Protein AF-A0A941M346-F1 (afdb_monomer)

Radius of gyration: 13.48 Å; Cα contacts (8 Å, |Δi|>4): 37; chains: 1; bounding box: 32×25×32 Å

Sequence (72 aa):
MSLRYEKVKKSPTVFLRLFGVTPHQFEKIIKEVAPLWDREVLGAYKRPGRDFKLSLEDMVLLLLVYYRSYVS

Solvent-accessible surface area (backbone atoms only — not comparable to full-atom values): 4381 Å² total; per-residue (Å²): 138,80,85,45,54,85,66,45,60,80,36,51,70,61,35,28,70,66,54,72,43,47,61,71,57,49,52,52,51,50,66,63,42,47,64,52,44,47,51,66,58,55,59,67,50,84,69,90,73,81,76,76,92,62,54,72,63,36,52,52,51,52,50,41,40,47,44,59,73,75,72,102

pLDDT: mean 87.15, std 10.24, range [44.12, 96.5]

Foldseek 3Di:
DQDALVVCLVPQVSLCVQQVDGNVVLVVVCVVVVVVCCVPPCVVDVDPDDDDPHDPSSVVSVVSNCCVVPPD

Structure (mmCIF, N/CA/C/O backbone):
data_AF-A0A941M346-F1
#
_entry.id   AF-A0A941M346-F1
#
loop_
_atom_site.group_PDB
_atom_site.id
_atom_site.type_symbol
_atom_site.label_atom_id
_atom_site.label_alt_id
_atom_site.label_comp_id
_atom_site.label_asym_id
_atom_site.label_entity_id
_atom_site.label_seq_id
_atom_site.pdbx_PDB_ins_code
_atom_site.Cartn_x
_atom_site.Cartn_y
_atom_site.Cartn_z
_atom_site.occupancy
_atom_site.B_iso_or_equiv
_atom_site.auth_seq_id
_atom_site.auth_comp_id
_atom_site.auth_asym_id
_atom_site.auth_atom_id
_atom_site.pdbx_PDB_model_num
ATOM 1 N N . MET A 1 1 ? -7.658 17.587 -2.991 1.00 44.12 1 MET A N 1
ATOM 2 C CA . MET A 1 1 ? -7.548 16.580 -1.911 1.00 44.12 1 MET A CA 1
ATOM 3 C C . MET A 1 1 ? -6.886 15.337 -2.487 1.00 44.12 1 MET A C 1
ATOM 5 O O . MET A 1 1 ? -7.479 14.710 -3.347 1.00 44.12 1 MET A O 1
ATOM 9 N N . SER A 1 2 ? -5.646 15.028 -2.103 1.00 64.38 2 SER A N 1
ATOM 10 C CA . SER A 1 2 ? -4.982 13.776 -2.500 1.00 64.38 2 SER A CA 1
ATOM 11 C C . SER A 1 2 ? -5.137 12.792 -1.344 1.00 64.38 2 SER A C 1
ATOM 13 O O . SER A 1 2 ? -4.770 13.118 -0.212 1.00 64.38 2 SER A O 1
ATOM 15 N N . LEU A 1 3 ? -5.751 11.641 -1.621 1.00 74.19 3 LEU A N 1
ATOM 16 C CA . LEU A 1 3 ? -5.836 10.521 -0.691 1.00 74.19 3 LEU A CA 1
ATOM 17 C C . LEU A 1 3 ? -4.414 9.972 -0.527 1.00 74.19 3 LEU A C 1
ATOM 19 O O . LEU A 1 3 ? -3.830 9.528 -1.508 1.00 74.19 3 LEU A O 1
ATOM 23 N N . ARG A 1 4 ? -3.844 10.108 0.674 1.00 87.44 4 ARG A N 1
ATOM 24 C CA . ARG A 1 4 ? -2.483 9.654 0.986 1.00 87.44 4 ARG A CA 1
ATOM 25 C C . ARG A 1 4 ? -2.504 8.696 2.157 1.00 87.44 4 ARG A C 1
ATOM 27 O O . ARG A 1 4 ? -3.068 9.044 3.202 1.00 87.44 4 ARG A O 1
ATOM 34 N N . TYR A 1 5 ? -1.831 7.563 2.020 1.00 88.69 5 TYR A N 1
ATOM 35 C CA . TYR A 1 5 ? -1.741 6.537 3.051 1.00 88.69 5 TYR A CA 1
ATOM 36 C C . TYR A 1 5 ? -1.309 7.112 4.402 1.00 88.69 5 TYR A C 1
ATOM 38 O O . TYR A 1 5 ? -1.991 6.910 5.408 1.00 88.69 5 TYR A O 1
ATOM 46 N N . GLU A 1 6 ? -0.261 7.937 4.415 1.00 88.06 6 GLU A N 1
ATOM 47 C CA . GLU A 1 6 ? 0.287 8.533 5.641 1.00 88.06 6 GLU A CA 1
ATOM 48 C C . GLU A 1 6 ? -0.723 9.356 6.449 1.00 88.06 6 GLU A C 1
ATOM 50 O O . GLU A 1 6 ? -0.622 9.464 7.674 1.00 88.06 6 GLU A O 1
ATOM 55 N N . LYS A 1 7 ? -1.706 9.961 5.774 1.00 88.56 7 LYS A N 1
ATOM 56 C CA . LYS A 1 7 ? -2.745 10.755 6.434 1.00 88.56 7 LYS A CA 1
ATOM 57 C C . LYS A 1 7 ? -3.856 9.864 6.967 1.00 88.56 7 LYS A C 1
ATOM 59 O O . LYS A 1 7 ? -4.270 10.040 8.109 1.00 88.56 7 LYS A O 1
ATOM 64 N N . VAL A 1 8 ? -4.323 8.909 6.163 1.00 88.12 8 VAL A N 1
ATOM 65 C CA . VAL A 1 8 ? -5.495 8.092 6.516 1.00 88.12 8 VAL A CA 1
ATOM 66 C C . VAL A 1 8 ? -5.146 7.009 7.539 1.00 88.12 8 VAL A C 1
ATOM 68 O O . VAL A 1 8 ? -5.979 6.675 8.379 1.00 88.12 8 VAL A O 1
ATOM 71 N N . LYS A 1 9 ? -3.893 6.532 7.563 1.00 89.50 9 LYS A N 1
ATOM 72 C CA . LYS A 1 9 ? -3.390 5.588 8.576 1.00 89.50 9 LYS A CA 1
ATOM 73 C C . LYS A 1 9 ? -3.595 6.087 10.013 1.00 89.50 9 LYS A C 1
ATOM 75 O O . LYS A 1 9 ? -3.834 5.284 10.910 1.00 89.50 9 LYS A O 1
ATOM 80 N N . LYS A 1 10 ? -3.544 7.406 10.237 1.00 90.44 10 LYS A N 1
ATOM 81 C CA . LYS A 1 10 ? -3.732 8.031 11.561 1.00 90.44 10 LYS A CA 1
ATOM 82 C C . LYS A 1 10 ? -5.152 7.880 12.111 1.00 90.44 10 LYS A C 1
ATOM 84 O O . LYS A 1 10 ? -5.385 8.170 13.279 1.00 90.44 10 LYS A O 1
ATOM 89 N N . SER A 1 11 ? -6.107 7.442 11.292 1.00 90.69 11 SER A N 1
ATOM 90 C CA . SER A 1 11 ? -7.507 7.259 11.675 1.00 90.69 11 SER A CA 1
ATOM 91 C C . SER A 1 11 ? -7.966 5.832 11.355 1.00 90.69 11 SER A C 1
ATOM 93 O O . SER A 1 11 ? -8.645 5.621 10.349 1.00 90.69 11 SER A O 1
ATOM 95 N N . PRO A 1 12 ? -7.634 4.840 12.206 1.00 89.81 12 PRO A N 1
ATOM 96 C CA . PRO A 1 12 ? -7.885 3.422 11.932 1.00 89.81 12 PRO A CA 1
ATOM 97 C C . PRO A 1 12 ? -9.353 3.091 11.642 1.00 89.81 12 PRO A C 1
ATOM 99 O O . PRO A 1 12 ? -9.640 2.294 10.753 1.00 89.81 12 PRO A O 1
ATOM 102 N N . THR A 1 13 ? -10.290 3.742 12.337 1.00 91.75 13 THR A N 1
ATOM 103 C CA . THR A 1 13 ? -11.735 3.538 12.144 1.00 91.75 13 THR A CA 1
ATOM 104 C C . THR A 1 13 ? -12.204 4.008 10.767 1.00 91.75 13 THR A C 1
ATOM 106 O O . THR A 1 13 ? -12.971 3.322 10.095 1.00 91.75 13 THR A O 1
ATOM 109 N N . VAL A 1 14 ? -11.714 5.169 10.321 1.00 89.38 14 VAL A N 1
ATOM 110 C CA . VAL A 1 14 ? -12.016 5.712 8.986 1.00 89.38 14 VAL A CA 1
ATOM 111 C C . VAL A 1 14 ? -11.372 4.839 7.913 1.00 89.38 14 VAL A C 1
ATOM 113 O O . VAL A 1 14 ? -12.011 4.519 6.915 1.00 89.38 14 VAL A O 1
A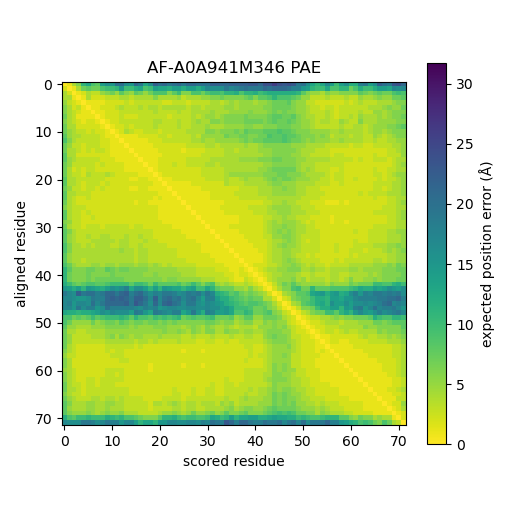TOM 116 N N . PHE A 1 15 ? -10.135 4.402 8.150 1.00 92.38 15 PHE A N 1
ATOM 117 C CA . PHE A 1 15 ? -9.397 3.520 7.255 1.00 92.38 15 PHE A CA 1
ATOM 118 C C . PHE A 1 15 ? -10.141 2.195 7.027 1.00 92.38 15 PHE A C 1
ATOM 120 O O . PHE A 1 15 ? -10.416 1.832 5.885 1.00 92.38 15 PHE A O 1
ATOM 127 N N . LEU A 1 16 ? -10.562 1.522 8.103 1.00 92.75 16 LEU A N 1
ATOM 128 C CA . LEU A 1 16 ? -11.325 0.276 8.014 1.00 92.75 16 LEU A CA 1
ATOM 129 C C . LEU A 1 16 ? -12.644 0.463 7.255 1.00 92.75 16 LEU A C 1
ATOM 131 O O . LEU A 1 16 ? -12.994 -0.359 6.410 1.00 92.75 16 LEU A O 1
ATOM 135 N N . ARG A 1 17 ? -13.366 1.558 7.517 1.00 90.25 17 ARG A N 1
ATOM 136 C CA . ARG A 1 17 ? -14.637 1.847 6.842 1.00 90.25 17 ARG A CA 1
ATOM 137 C C . ARG A 1 17 ? -14.459 2.054 5.337 1.00 90.25 17 ARG A C 1
ATOM 139 O O . ARG A 1 17 ? -15.266 1.544 4.568 1.00 90.25 17 ARG A O 1
ATOM 146 N N . LEU A 1 18 ? -13.426 2.789 4.927 1.00 89.12 18 LEU A N 1
ATOM 147 C CA . LEU A 1 18 ? -13.185 3.119 3.520 1.00 89.12 18 LEU A CA 1
ATOM 148 C C . LEU A 1 18 ? -12.602 1.943 2.732 1.00 89.12 18 LEU A C 1
ATOM 150 O O . LEU A 1 18 ? -13.069 1.657 1.634 1.00 89.12 18 LEU A O 1
ATOM 154 N N . PHE A 1 19 ? -11.604 1.252 3.284 1.00 91.19 19 PHE A N 1
ATOM 155 C CA . PHE A 1 19 ? -10.833 0.250 2.539 1.00 91.19 19 PHE A CA 1
ATOM 156 C C . PHE A 1 19 ? -11.201 -1.194 2.893 1.00 91.19 1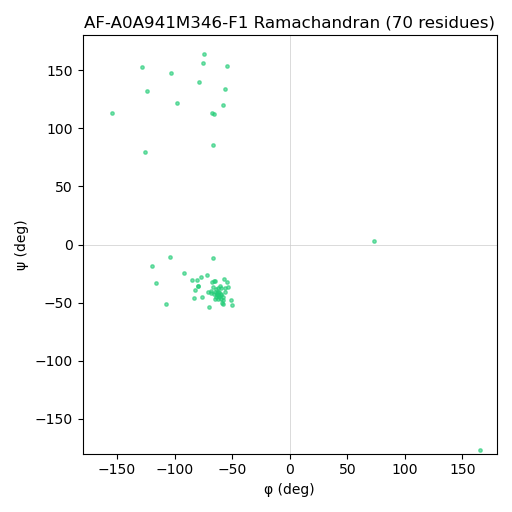9 PHE A C 1
ATOM 158 O O . PHE A 1 19 ? -10.776 -2.114 2.207 1.00 91.19 19 PHE A O 1
ATOM 165 N N . GLY A 1 20 ? -11.992 -1.422 3.948 1.00 90.56 20 GLY A N 1
ATOM 166 C CA . GLY A 1 20 ? -12.400 -2.767 4.377 1.00 90.56 20 GLY A CA 1
ATOM 167 C C . GLY A 1 20 ? -11.303 -3.593 5.048 1.00 90.56 20 GLY A C 1
ATOM 168 O O . GLY A 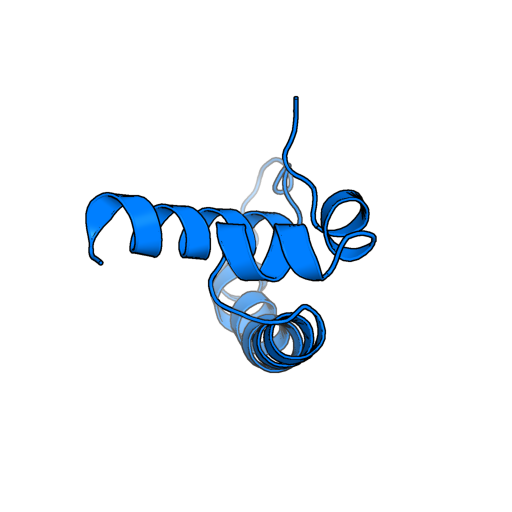1 20 ? -11.553 -4.730 5.431 1.00 90.56 20 GLY A O 1
ATOM 169 N N . VAL A 1 21 ? -10.114 -3.021 5.233 1.00 93.25 21 VAL A N 1
ATOM 170 C CA . VAL A 1 21 ? -8.970 -3.654 5.895 1.00 93.25 21 VAL A CA 1
ATOM 171 C C . VAL A 1 21 ? -8.429 -2.742 6.986 1.00 93.25 21 VAL A C 1
ATOM 173 O O . VAL A 1 21 ? -8.556 -1.521 6.917 1.00 93.25 21 VAL A O 1
ATOM 176 N N . THR A 1 22 ? -7.816 -3.322 8.013 1.00 94.25 22 THR A N 1
ATOM 177 C CA . THR A 1 22 ? -7.122 -2.540 9.045 1.00 94.25 22 THR A CA 1
ATOM 178 C C . THR A 1 22 ? -5.782 -2.010 8.520 1.00 94.25 22 THR A C 1
ATOM 180 O O . THR A 1 22 ? -5.187 -2.632 7.636 1.00 94.25 22 THR A O 1
ATOM 183 N N . PRO A 1 23 ? -5.237 -0.917 9.090 1.00 93.81 23 PRO A N 1
ATOM 184 C CA . PRO A 1 23 ? -3.905 -0.436 8.718 1.00 93.81 23 PRO A CA 1
ATOM 185 C C . PRO A 1 23 ? -2.818 -1.514 8.832 1.00 93.81 23 PRO A C 1
ATOM 187 O O . PRO A 1 23 ? -1.944 -1.603 7.980 1.00 93.81 23 PRO A O 1
ATOM 190 N N . HIS A 1 24 ? -2.903 -2.385 9.842 1.00 94.06 24 HIS A N 1
ATOM 191 C CA .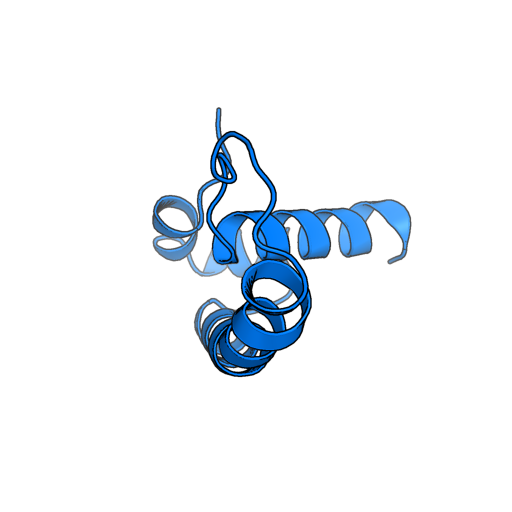 HIS A 1 24 ? -1.940 -3.471 10.030 1.00 94.06 24 HIS A CA 1
ATOM 192 C C . HIS A 1 24 ? -2.029 -4.551 8.939 1.00 94.06 24 HIS A C 1
ATOM 194 O O . HIS A 1 24 ? -1.008 -5.043 8.465 1.00 94.06 24 HIS A O 1
ATOM 200 N N . GLN A 1 25 ? -3.242 -4.920 8.514 1.00 94.69 25 GLN A N 1
ATOM 201 C CA . GLN A 1 25 ? -3.425 -5.834 7.380 1.00 94.69 25 GLN A CA 1
ATOM 202 C C . GLN A 1 25 ? -2.926 -5.205 6.081 1.00 94.69 25 GLN A C 1
ATOM 204 O O . GLN A 1 25 ? -2.258 -5.871 5.297 1.00 94.69 25 GLN A O 1
ATOM 209 N N . PHE A 1 26 ? -3.192 -3.914 5.885 1.00 95.44 26 PHE A N 1
ATOM 210 C CA . PHE A 1 26 ? -2.690 -3.178 4.733 1.00 95.44 26 PHE A CA 1
ATOM 211 C C . PHE A 1 26 ? -1.155 -3.169 4.678 1.00 95.44 26 PHE A C 1
ATOM 213 O O . PHE A 1 26 ? -0.581 -3.452 3.633 1.00 95.44 26 PHE A O 1
ATOM 220 N N . GLU A 1 27 ? -0.470 -2.947 5.803 1.00 95.19 27 GLU A N 1
ATOM 221 C CA . GLU A 1 27 ? 0.997 -3.037 5.860 1.00 95.19 27 GLU A CA 1
ATOM 222 C C . 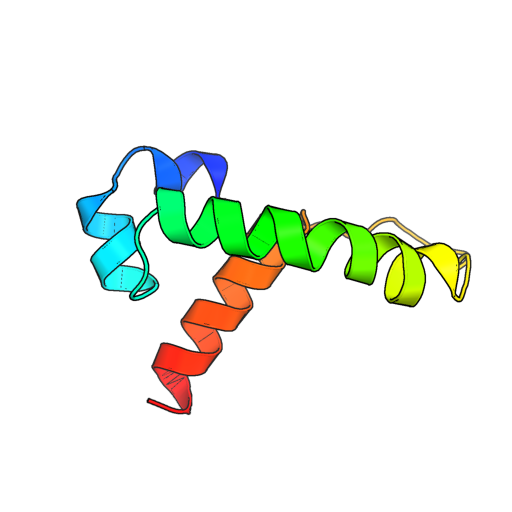GLU A 1 27 ? 1.532 -4.420 5.479 1.00 95.19 27 GLU A C 1
ATOM 224 O O . GLU A 1 27 ? 2.573 -4.509 4.831 1.00 95.19 27 GLU A O 1
ATOM 229 N N . LYS A 1 28 ? 0.839 -5.500 5.864 1.00 96.50 28 LYS A N 1
ATOM 230 C CA . LYS A 1 28 ? 1.213 -6.861 5.451 1.00 96.50 28 LYS A CA 1
ATOM 231 C C . LYS A 1 28 ? 1.087 -7.038 3.941 1.00 96.50 28 LYS A C 1
ATOM 233 O O . LYS A 1 28 ? 2.029 -7.518 3.322 1.00 96.50 28 LYS A O 1
ATOM 238 N N . ILE A 1 29 ? -0.014 -6.564 3.354 1.00 95.06 29 ILE A N 1
ATOM 239 C CA . ILE A 1 29 ? -0.223 -6.587 1.900 1.00 95.06 29 ILE A CA 1
ATOM 240 C C . ILE A 1 29 ? 0.908 -5.837 1.190 1.00 95.06 29 ILE A C 1
ATOM 242 O O . ILE A 1 29 ? 1.514 -6.370 0.269 1.00 95.06 29 ILE A O 1
ATOM 246 N N . ILE A 1 30 ? 1.252 -4.628 1.644 1.00 96.31 30 ILE A N 1
ATOM 247 C CA . ILE A 1 30 ? 2.339 -3.848 1.035 1.00 96.31 30 ILE A CA 1
ATOM 248 C C . ILE A 1 30 ? 3.684 -4.569 1.141 1.00 96.31 30 ILE A C 1
ATOM 250 O O . ILE A 1 30 ? 4.429 -4.585 0.166 1.00 96.31 30 ILE A O 1
ATOM 254 N N . LYS A 1 31 ? 3.990 -5.206 2.278 1.00 96.44 31 LYS A N 1
ATOM 255 C CA . LYS A 1 31 ? 5.232 -5.981 2.438 1.00 96.44 31 LYS A CA 1
ATOM 256 C C . LYS A 1 31 ? 5.348 -7.135 1.444 1.00 96.44 31 LYS A C 1
ATOM 258 O O . LYS A 1 31 ? 6.453 -7.426 1.001 1.00 96.44 31 LYS A O 1
ATOM 263 N N . GLU A 1 32 ? 4.237 -7.777 1.101 1.00 95.62 32 GLU A N 1
ATOM 264 C CA . GLU A 1 32 ? 4.212 -8.868 0.121 1.00 95.62 32 GLU A CA 1
ATOM 265 C C . GLU A 1 32 ? 4.235 -8.350 -1.325 1.00 95.62 32 GLU A C 1
ATOM 267 O O . GLU A 1 32 ? 4.884 -8.940 -2.187 1.00 95.62 32 GLU A O 1
ATOM 272 N N . VAL A 1 33 ? 3.576 -7.219 -1.593 1.00 94.88 33 VAL A N 1
ATOM 273 C CA . VAL A 1 33 ? 3.456 -6.639 -2.940 1.00 94.88 33 VAL A CA 1
ATOM 274 C C . VAL A 1 33 ? 4.710 -5.873 -3.364 1.00 94.88 33 VAL A C 1
ATOM 276 O O . VAL A 1 33 ? 5.075 -5.931 -4.535 1.00 94.88 33 VAL A O 1
ATOM 279 N N . ALA A 1 34 ? 5.391 -5.183 -2.447 1.00 94.19 34 ALA A N 1
ATOM 280 C CA . ALA A 1 34 ? 6.586 -4.389 -2.743 1.00 94.19 34 ALA A CA 1
ATOM 281 C C . ALA A 1 34 ? 7.670 -5.146 -3.543 1.00 94.19 34 ALA A C 1
ATOM 283 O O . ALA A 1 34 ? 8.045 -4.656 -4.608 1.00 94.19 34 ALA A O 1
ATOM 284 N N . PRO A 1 35 ? 8.128 -6.352 -3.140 1.00 94.44 35 PRO A N 1
ATOM 285 C CA . PRO A 1 35 ? 9.149 -7.068 -3.909 1.00 94.44 35 PRO A CA 1
ATOM 286 C C . PRO A 1 35 ? 8.661 -7.497 -5.301 1.00 94.44 35 PRO A C 1
ATOM 288 O O . PRO A 1 35 ? 9.450 -7.545 -6.245 1.00 94.44 35 PRO A O 1
ATOM 291 N N . LEU A 1 36 ? 7.366 -7.794 -5.450 1.00 93.25 36 LEU A N 1
ATOM 292 C CA . LEU A 1 36 ? 6.770 -8.133 -6.744 1.00 93.25 36 LEU A CA 1
ATOM 293 C C . LEU A 1 36 ? 6.690 -6.903 -7.652 1.00 93.25 36 LEU A C 1
ATOM 295 O O . LEU A 1 36 ? 6.991 -6.998 -8.838 1.00 93.25 36 LEU A O 1
ATOM 299 N N . TRP A 1 37 ? 6.336 -5.743 -7.096 1.00 90.88 37 TRP A N 1
ATOM 300 C CA . TRP A 1 37 ? 6.308 -4.472 -7.816 1.00 90.88 37 TRP A CA 1
ATOM 301 C C . TRP A 1 37 ? 7.696 -4.080 -8.324 1.00 90.88 37 TRP A C 1
ATOM 303 O O . TRP A 1 37 ? 7.865 -3.747 -9.500 1.00 90.88 37 TRP A O 1
ATOM 313 N N . ASP A 1 38 ? 8.704 -4.182 -7.461 1.00 89.31 38 ASP A N 1
ATOM 314 C CA . ASP A 1 38 ? 10.079 -3.860 -7.827 1.00 89.31 38 ASP A CA 1
ATOM 315 C C . ASP A 1 38 ? 10.595 -4.786 -8.928 1.00 89.31 38 ASP A C 1
ATOM 317 O O . ASP A 1 38 ? 11.222 -4.321 -9.878 1.00 89.31 38 ASP A O 1
ATOM 321 N N . ARG A 1 39 ? 10.291 -6.086 -8.854 1.00 90.25 39 ARG A N 1
ATOM 322 C CA . ARG A 1 39 ? 10.717 -7.065 -9.858 1.00 90.25 39 ARG A CA 1
ATOM 323 C C . ARG A 1 39 ? 9.989 -6.895 -11.193 1.00 90.25 39 ARG A C 1
ATOM 325 O O . ARG A 1 39 ? 10.634 -6.796 -12.234 1.00 90.25 39 ARG A O 1
ATOM 332 N N . GLU A 1 40 ? 8.662 -6.883 -11.164 1.00 88.06 40 GLU A N 1
ATOM 333 C CA . GLU A 1 40 ? 7.824 -7.035 -12.361 1.00 88.06 40 GLU A CA 1
ATOM 334 C C . GLU A 1 40 ? 7.456 -5.694 -13.009 1.00 88.06 40 GLU A C 1
ATOM 336 O O . GLU A 1 40 ? 7.181 -5.643 -14.205 1.00 88.06 40 GLU A O 1
ATOM 341 N N . VAL A 1 41 ? 7.456 -4.590 -12.251 1.00 85.44 41 VAL A N 1
ATOM 342 C CA . VAL A 1 41 ? 7.051 -3.272 -12.768 1.00 85.44 41 VAL A CA 1
ATOM 343 C C . VAL A 1 41 ? 8.243 -2.346 -12.948 1.00 85.44 41 VAL A C 1
ATOM 345 O O . VAL A 1 41 ? 8.411 -1.780 -14.029 1.00 85.44 41 VAL A O 1
ATOM 348 N N . LEU A 1 42 ? 9.078 -2.189 -11.918 1.00 84.31 42 LEU A N 1
ATOM 349 C CA . LEU A 1 42 ? 10.252 -1.312 -11.999 1.00 84.31 42 LEU A CA 1
ATOM 350 C C . LEU A 1 42 ? 11.445 -2.002 -12.678 1.00 84.31 42 LEU A C 1
ATOM 352 O O . LEU A 1 42 ? 12.157 -1.3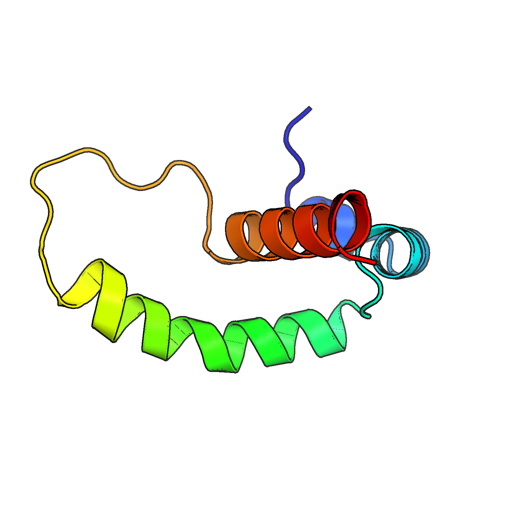77 -13.465 1.00 84.31 42 LEU A O 1
ATOM 356 N N . GLY A 1 43 ? 11.654 -3.287 -12.390 1.00 78.69 43 GLY A N 1
ATOM 357 C CA . GLY A 1 43 ? 12.787 -4.079 -12.865 1.00 78.69 43 GLY A CA 1
ATOM 358 C C . GLY A 1 43 ? 12.633 -4.604 -14.290 1.00 78.69 43 GLY A C 1
ATOM 359 O O . GLY A 1 43 ? 13.629 -4.716 -15.003 1.00 78.69 43 GLY A O 1
ATOM 360 N N . ALA A 1 44 ? 11.403 -4.873 -14.734 1.00 72.56 44 ALA A N 1
ATOM 361 C CA . ALA A 1 44 ? 11.144 -5.449 -16.055 1.00 72.56 44 ALA A CA 1
ATOM 362 C C . ALA A 1 44 ? 11.483 -4.497 -17.215 1.00 72.56 44 ALA A C 1
ATOM 364 O O . ALA A 1 44 ? 11.897 -4.941 -18.285 1.00 72.56 44 ALA A O 1
ATOM 365 N N . TYR A 1 45 ? 11.327 -3.184 -17.027 1.00 64.81 45 TYR A N 1
ATOM 366 C CA . TYR A 1 45 ? 11.675 -2.195 -18.044 1.00 64.81 45 TYR A CA 1
ATOM 367 C C . TYR A 1 45 ? 11.991 -0.851 -17.386 1.00 64.81 45 TYR A C 1
ATOM 369 O O . TYR A 1 45 ? 11.097 -0.187 -16.857 1.00 64.81 45 TYR A O 1
ATOM 377 N N . LYS A 1 46 ? 13.258 -0.412 -17.467 1.00 66.44 46 LYS A N 1
ATOM 378 C CA . LYS A 1 46 ? 13.654 0.961 -17.119 1.00 66.44 46 LYS A CA 1
ATOM 379 C C . LYS A 1 46 ? 13.022 1.919 -18.125 1.00 66.44 46 LYS A C 1
ATOM 381 O O . LYS A 1 46 ? 13.627 2.255 -19.141 1.00 66.44 46 LYS A O 1
ATOM 386 N N . ARG A 1 47 ? 11.779 2.319 -17.858 1.00 65.62 47 ARG A N 1
ATOM 387 C CA . ARG A 1 47 ? 11.043 3.273 -18.688 1.00 65.62 47 ARG A CA 1
ATOM 388 C C . ARG A 1 47 ? 11.841 4.577 -18.756 1.00 65.62 47 ARG A C 1
ATOM 390 O O . ARG A 1 47 ? 12.055 5.184 -17.708 1.00 65.62 47 ARG A O 1
ATOM 397 N N . PRO A 1 48 ? 12.256 5.043 -19.947 1.00 64.25 48 PRO A N 1
ATOM 398 C CA . PRO A 1 48 ? 12.691 6.422 -20.087 1.00 64.25 48 PRO A CA 1
ATOM 399 C C . PRO A 1 48 ? 11.462 7.307 -19.848 1.00 64.25 48 PRO A C 1
ATOM 401 O O . PRO A 1 48 ? 10.490 7.253 -20.601 1.00 64.25 48 PRO A O 1
ATOM 404 N N . GLY A 1 49 ? 11.447 8.060 -18.750 1.00 72.75 49 GLY A N 1
ATOM 405 C CA . GLY A 1 49 ? 10.276 8.847 -18.378 1.00 72.75 49 GLY A CA 1
ATOM 406 C C . GLY A 1 49 ? 10.298 9.346 -16.940 1.00 72.75 49 GLY A C 1
ATOM 407 O O . GLY A 1 49 ? 11.267 9.165 -16.210 1.00 72.75 49 GLY A O 1
ATOM 408 N N . ARG A 1 50 ? 9.209 10.016 -16.555 1.00 77.75 50 ARG A N 1
ATOM 409 C CA . ARG A 1 50 ? 9.009 10.557 -15.209 1.00 77.75 50 ARG A CA 1
ATOM 410 C C . ARG A 1 50 ? 8.587 9.450 -14.250 1.00 77.75 50 ARG A C 1
ATOM 412 O O . ARG A 1 50 ? 7.723 8.643 -14.593 1.00 77.75 50 ARG A O 1
ATOM 419 N N . ASP A 1 51 ? 9.123 9.500 -13.037 1.00 81.75 51 ASP A N 1
ATOM 420 C CA . ASP A 1 51 ? 8.701 8.630 -11.944 1.00 81.75 51 ASP A CA 1
ATOM 421 C C . ASP A 1 51 ? 7.195 8.716 -11.687 1.00 81.75 51 ASP A C 1
ATOM 423 O O . ASP A 1 51 ? 6.532 9.737 -11.930 1.00 81.75 51 ASP A O 1
ATOM 427 N N . PHE A 1 52 ? 6.652 7.629 -11.145 1.00 8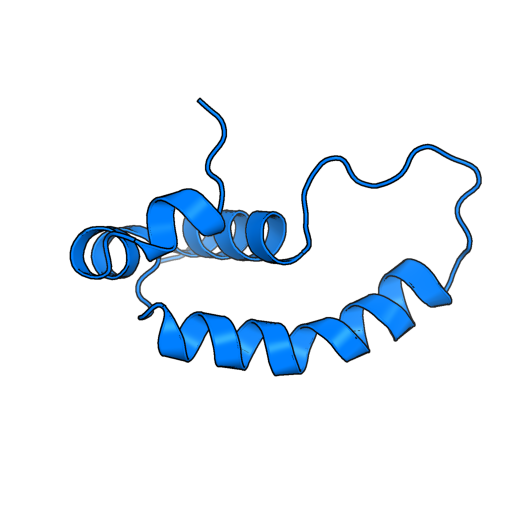3.56 52 PHE A N 1
ATOM 428 C CA . PHE A 1 52 ? 5.275 7.612 -10.689 1.00 83.56 52 PHE A CA 1
ATOM 429 C C . PHE A 1 52 ? 5.037 8.721 -9.660 1.00 83.56 52 PHE A C 1
ATOM 431 O O . PHE A 1 52 ? 5.799 8.917 -8.719 1.00 83.56 52 PHE A O 1
ATOM 438 N N . LYS A 1 53 ? 3.936 9.457 -9.835 1.00 86.00 53 LYS A N 1
ATOM 439 C CA . LYS A 1 53 ? 3.558 10.547 -8.924 1.00 86.00 53 LYS A CA 1
ATOM 440 C C . LYS A 1 53 ? 3.053 10.042 -7.567 1.00 86.00 53 LYS A C 1
ATOM 442 O O . LYS A 1 53 ? 3.083 10.791 -6.594 1.00 86.00 53 LYS A O 1
ATOM 447 N N . LEU A 1 54 ? 2.517 8.824 -7.538 1.00 88.94 54 LEU A N 1
ATOM 448 C CA . LEU A 1 54 ? 1.969 8.176 -6.351 1.00 88.94 54 LEU A CA 1
ATOM 449 C C . LEU A 1 54 ? 2.963 7.138 -5.840 1.00 88.94 54 LEU A C 1
ATOM 451 O O . LEU A 1 54 ? 3.660 6.518 -6.642 1.00 88.94 54 LEU A O 1
ATOM 455 N N . SER A 1 55 ? 2.995 6.941 -4.526 1.00 90.94 55 SER A N 1
ATOM 456 C CA . SER A 1 55 ? 3.709 5.810 -3.944 1.00 90.94 55 SER A CA 1
ATOM 457 C C . SER A 1 55 ? 2.929 4.511 -4.173 1.00 90.94 55 SER A C 1
ATOM 459 O O . SER A 1 55 ? 1.736 4.539 -4.497 1.00 90.94 55 SER A O 1
ATOM 461 N N . LEU A 1 56 ? 3.594 3.367 -3.998 1.00 91.81 56 LEU A N 1
ATOM 462 C CA . LEU A 1 56 ? 2.955 2.057 -4.127 1.00 91.81 56 LEU A CA 1
ATOM 463 C C . LEU A 1 56 ? 1.751 1.929 -3.181 1.00 91.81 56 LEU A C 1
ATOM 465 O O . LEU A 1 56 ? 0.695 1.445 -3.581 1.00 91.81 56 LEU A O 1
ATOM 469 N N . GLU A 1 57 ? 1.875 2.422 -1.950 1.00 93.81 57 GLU A N 1
ATOM 470 C CA . GLU A 1 57 ? 0.804 2.395 -0.955 1.00 93.81 57 GLU A CA 1
ATOM 471 C C . GLU A 1 57 ? -0.420 3.182 -1.422 1.00 93.81 57 GLU A C 1
ATOM 473 O O . GLU A 1 57 ? -1.545 2.693 -1.326 1.00 93.81 57 GLU A O 1
ATOM 478 N N . ASP A 1 58 ? -0.213 4.380 -1.970 1.00 93.31 58 ASP A N 1
ATOM 479 C CA . ASP A 1 58 ? -1.303 5.209 -2.482 1.00 93.31 58 ASP A CA 1
ATOM 480 C C . ASP A 1 58 ? -2.006 4.532 -3.671 1.00 93.31 58 ASP A C 1
ATOM 482 O O . ASP A 1 58 ? -3.235 4.572 -3.766 1.00 93.31 58 ASP A O 1
ATOM 486 N N . MET A 1 59 ? -1.255 3.859 -4.551 1.00 92.94 59 MET A N 1
ATOM 487 C CA . MET A 1 59 ? -1.832 3.093 -5.661 1.00 92.94 59 MET A CA 1
ATOM 488 C C . MET A 1 59 ? -2.674 1.911 -5.171 1.00 92.94 59 MET A C 1
ATOM 490 O O . MET A 1 59 ? -3.804 1.733 -5.629 1.00 92.94 59 MET A O 1
ATOM 494 N N . VAL A 1 60 ? -2.160 1.122 -4.223 1.00 93.75 60 VAL A N 1
ATOM 495 C CA . VAL A 1 60 ? -2.881 -0.038 -3.674 1.00 93.75 60 VAL A CA 1
ATOM 496 C C . VAL A 1 60 ? -4.118 0.409 -2.890 1.00 93.75 60 VAL A C 1
ATOM 498 O O . VAL A 1 60 ? -5.166 -0.223 -2.997 1.00 93.75 60 VAL A O 1
ATOM 501 N N . LEU A 1 61 ? -4.062 1.530 -2.162 1.00 93.00 61 LEU A N 1
ATOM 502 C CA . LEU A 1 61 ? -5.255 2.102 -1.525 1.00 93.00 61 LEU A CA 1
ATOM 503 C C . LEU A 1 61 ? -6.339 2.449 -2.538 1.00 93.00 61 LEU A C 1
ATOM 505 O O . LEU A 1 61 ? -7.502 2.108 -2.328 1.00 93.00 61 LEU A O 1
ATOM 509 N N . LEU A 1 62 ? -5.973 3.123 -3.630 1.00 91.88 62 LEU A N 1
ATOM 510 C CA . LEU A 1 62 ? -6.922 3.466 -4.687 1.00 91.88 62 LEU A CA 1
ATOM 511 C C . LEU A 1 62 ? -7.514 2.212 -5.336 1.00 91.88 62 LEU A C 1
ATOM 513 O O . LEU A 1 62 ? -8.713 2.188 -5.612 1.00 91.88 62 LEU A O 1
ATOM 517 N N . LEU A 1 63 ? -6.712 1.159 -5.507 1.00 92.75 63 LEU A N 1
ATOM 518 C CA . LEU A 1 63 ? -7.187 -0.136 -5.987 1.00 92.75 63 LEU A CA 1
ATOM 519 C C . LEU A 1 63 ? -8.232 -0.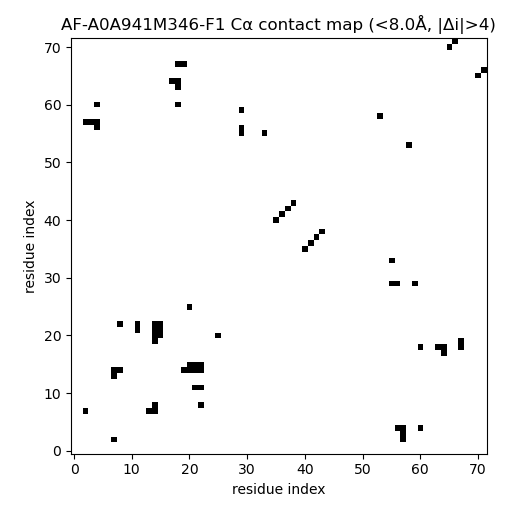746 -5.038 1.00 92.75 63 LEU A C 1
ATOM 521 O O . LEU A 1 63 ? -9.279 -1.196 -5.497 1.00 92.75 63 LEU A O 1
ATOM 525 N N . LEU A 1 64 ? -8.002 -0.714 -3.722 1.00 92.69 64 LEU A N 1
ATOM 526 C CA . LEU A 1 64 ? -8.973 -1.209 -2.736 1.00 92.69 64 LEU A CA 1
ATOM 527 C C . LEU A 1 64 ? -10.287 -0.415 -2.766 1.00 92.69 64 LEU A C 1
ATOM 529 O O . LEU A 1 64 ? -11.365 -1.009 -2.698 1.00 92.69 64 LEU A O 1
ATOM 533 N N . VAL A 1 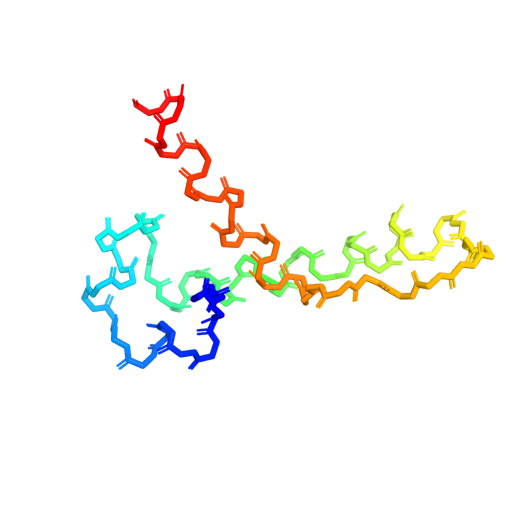65 ? -10.217 0.914 -2.913 1.00 91.69 65 VAL A N 1
ATOM 534 C CA . VAL A 1 65 ? -11.420 1.752 -3.078 1.00 91.69 65 VAL A CA 1
ATOM 535 C C . VAL A 1 65 ? -12.163 1.379 -4.352 1.00 91.69 65 VAL A C 1
ATOM 537 O O . VAL A 1 65 ? -13.387 1.262 -4.326 1.00 91.69 65 VAL A O 1
ATOM 540 N N . TYR A 1 66 ? -11.437 1.181 -5.454 1.00 92.50 66 TYR A N 1
ATOM 541 C CA . TYR A 1 66 ? -12.021 0.776 -6.726 1.00 92.50 66 TYR A CA 1
ATOM 542 C C . TYR A 1 66 ? -12.777 -0.551 -6.584 1.00 92.50 66 TYR A C 1
ATOM 544 O O . TYR A 1 66 ? -13.964 -0.606 -6.898 1.00 92.50 66 TYR A O 1
ATOM 552 N N . TYR A 1 67 ? -12.152 -1.582 -6.010 1.00 91.50 67 TYR A N 1
ATOM 553 C CA . TYR A 1 67 ? -12.816 -2.869 -5.782 1.00 91.50 67 TYR A CA 1
ATOM 554 C C . TYR A 1 67 ? -14.072 -2.741 -4.913 1.00 91.50 67 TYR A C 1
ATOM 556 O O . TYR A 1 67 ? -15.117 -3.279 -5.275 1.00 91.50 67 TYR A O 1
ATOM 564 N N . ARG A 1 68 ? -14.022 -1.983 -3.811 1.00 89.00 68 ARG A N 1
ATOM 565 C CA . ARG A 1 68 ? -15.218 -1.773 -2.977 1.00 89.00 68 ARG A CA 1
ATOM 566 C C . ARG A 1 68 ? -16.324 -0.991 -3.672 1.00 89.00 68 ARG A C 1
ATOM 568 O O . ARG A 1 68 ? -17.480 -1.188 -3.328 1.00 89.00 68 ARG A O 1
ATOM 575 N N . SER A 1 69 ? -15.975 -0.077 -4.572 1.00 89.69 69 SER A N 1
ATOM 576 C CA . SER A 1 69 ? -16.957 0.806 -5.209 1.00 89.69 69 SER A CA 1
ATOM 577 C C . SER A 1 69 ? -17.630 0.163 -6.418 1.00 89.69 69 SER A C 1
ATOM 579 O O . SER A 1 69 ? -18.766 0.509 -6.718 1.00 89.69 69 SER A O 1
ATOM 581 N N . TYR A 1 70 ? -16.925 -0.724 -7.126 1.00 90.62 70 TYR A N 1
ATOM 582 C CA . TYR A 1 70 ? -17.364 -1.227 -8.431 1.00 90.62 70 TYR A CA 1
ATOM 583 C C . TYR A 1 70 ? -17.576 -2.742 -8.500 1.00 90.62 70 TYR A C 1
ATOM 585 O O . TYR A 1 70 ? -18.228 -3.200 -9.432 1.00 90.62 70 TYR A O 1
ATOM 593 N N . VAL A 1 71 ? -17.019 -3.520 -7.569 1.00 85.81 71 VAL A N 1
ATOM 594 C CA . VAL A 1 71 ? -17.074 -4.995 -7.616 1.00 85.81 71 VAL A CA 1
ATOM 595 C C . VAL A 1 71 ? -17.855 -5.587 -6.440 1.00 85.81 71 VAL A C 1
ATOM 597 O O . VAL A 1 71 ? -18.467 -6.639 -6.600 1.00 85.81 71 VAL A O 1
ATOM 600 N N . SER A 1 72 ? -17.796 -4.943 -5.270 1.00 57.28 72 SER A N 1
ATOM 601 C CA . SER A 1 72 ? -18.384 -5.434 -4.014 1.00 57.28 72 SER A CA 1
ATOM 602 C C . SER A 1 72 ? -19.890 -5.230 -3.894 1.00 57.28 72 SER A C 1
ATOM 604 O O . SER A 1 72 ? -20.434 -4.305 -4.530 1.00 57.28 72 SER A O 1
#

Mean predicted aligned error: 4.89 Å

Secondary structure (DSSP, 8-state):
----HHHHTT-HHHHHHHHSS-HHHHHHHHHHHHHHHIIIIISS---SSPPPSS-HHHHHHHHHHHHHHHT-